Protein AF-A0A401U0N2-F1 (afdb_monomer_lite)

Organism: Chiloscyllium punctatum (NCBI:txid137246)

Sequence (119 aa):
MREVPRTLTATRVVMGARNAIHAILNGSDDRLLVVVGPCSIHDPAAAVDYAERLAGLREQLADRLEIVMRVYFEKPRTTVGWKGLINDPDLDNSFDINKGLRLARNVLSAVNNLGLPAG

pLDDT: mean 96.6, std 4.43, range [61.22, 98.88]

Foldseek 3Di:
DVVQDADPLLVCLQVVLVVVVVCVVVVVQQAAEAEDEDPEDQDLVVLLVVLLVVLVVCVVCVNHYSYAYEYHQADDDPDDDDGGLQQCNPRPNPRPNVVSVVSSSVSCRSSSNSSHHYD

Secondary structure (DSSP, 8-state):
--SSPPPHHHHHHHHHHHHHHHHHHTTSS-SEEEEES-SS---HHHHHHHHHHHHHHHHHTTTTEEEEE--------SSSS---TTT-TTSSS---HHHHHHHHHHHHHHHHHTT--B-

InterPro domains:
  IPR006218 DAHP synthetase I/KDSA [PF00793] (23-103)
  IPR006219 DAHP synthase, class 1 [PTHR21225] (2-118)
  IPR006219 DAHP synthase, class 1 [TIGR00034] (3-118)
  IPR013785 Aldolase-type TIM barrel [G3DSA:3.20.20.70] (1-119)

Structure (mmCIF, N/CA/C/O backbone):
data_AF-A0A401U0N2-F1
#
_entry.id   AF-A0A401U0N2-F1
#
loop_
_atom_site.group_PDB
_atom_site.id
_atom_site.type_symbol
_atom_site.label_atom_id
_atom_site.label_alt_id
_atom_site.label_comp_id
_atom_site.label_asym_id
_atom_site.label_entity_id
_atom_site.label_seq_id
_atom_site.pdbx_PDB_ins_code
_atom_site.Cartn_x
_atom_site.Cartn_y
_atom_site.Cartn_z
_atom_site.occupancy
_atom_site.B_iso_or_equiv
_atom_site.auth_seq_id
_atom_site.auth_comp_id
_atom_site.auth_asym_id
_atom_site.auth_atom_id
_atom_site.pdbx_PDB_model_num
ATOM 1 N N . MET A 1 1 ? -4.193 11.580 -14.802 1.00 61.22 1 MET A N 1
ATOM 2 C CA . MET A 1 1 ? -5.485 11.190 -14.175 1.00 61.22 1 MET A CA 1
ATOM 3 C C . MET A 1 1 ? -6.477 10.542 -15.137 1.00 61.22 1 MET A C 1
ATOM 5 O O . MET A 1 1 ? -7.243 9.723 -14.658 1.00 61.22 1 MET A O 1
ATOM 9 N N . ARG A 1 2 ? -6.488 10.875 -16.441 1.00 81.31 2 ARG A N 1
ATOM 10 C CA . ARG A 1 2 ? -7.429 10.273 -17.408 1.00 81.31 2 ARG A CA 1
ATOM 11 C C . ARG A 1 2 ? -7.180 8.779 -17.674 1.00 81.31 2 ARG A C 1
ATOM 13 O O . ARG A 1 2 ? -8.142 8.047 -17.812 1.00 81.31 2 ARG A O 1
ATOM 20 N N . GLU A 1 3 ? -5.917 8.341 -17.687 1.00 87.44 3 GLU A N 1
ATOM 21 C CA . GLU A 1 3 ? -5.546 6.940 -17.974 1.00 87.44 3 GLU A CA 1
ATOM 22 C C . GLU A 1 3 ? -5.935 5.963 -16.853 1.00 87.44 3 GLU A C 1
ATOM 24 O O . GLU A 1 3 ? -6.459 4.891 -17.119 1.00 87.44 3 GLU A O 1
ATOM 29 N N . VAL A 1 4 ? -5.715 6.353 -15.592 1.00 92.44 4 VAL A N 1
ATOM 30 C CA . VAL A 1 4 ? -6.075 5.553 -14.409 1.00 92.44 4 VAL A CA 1
ATOM 31 C C . VAL A 1 4 ? -6.947 6.426 -13.505 1.00 92.44 4 VAL A C 1
ATOM 33 O O . VAL A 1 4 ? -6.416 7.168 -12.654 1.00 92.44 4 VAL A O 1
ATOM 36 N N . PRO A 1 5 ? -8.268 6.461 -13.753 1.00 94.31 5 PRO A N 1
ATOM 37 C CA . PRO A 1 5 ? -9.178 7.336 -13.037 1.00 94.31 5 PRO A CA 1
ATOM 38 C C . PRO A 1 5 ? -9.354 6.876 -11.592 1.00 94.31 5 PRO A C 1
ATOM 40 O O . PRO A 1 5 ? -9.251 5.700 -11.257 1.00 94.31 5 PRO A O 1
ATOM 43 N N . ARG A 1 6 ? -9.629 7.834 -10.708 1.00 94.00 6 ARG A N 1
ATOM 44 C CA . ARG A 1 6 ? -9.981 7.530 -9.322 1.00 94.00 6 ARG A CA 1
ATOM 45 C C . ARG A 1 6 ? -11.421 7.019 -9.279 1.00 94.00 6 ARG A C 1
ATOM 47 O O . ARG A 1 6 ? -12.322 7.706 -9.751 1.00 94.00 6 ARG A O 1
ATOM 54 N N . THR A 1 7 ? -11.639 5.866 -8.658 1.00 97.44 7 THR A N 1
ATOM 55 C CA . THR A 1 7 ? -12.981 5.315 -8.432 1.00 97.44 7 THR A CA 1
ATOM 56 C C . THR A 1 7 ? -13.633 5.920 -7.181 1.00 97.44 7 THR A C 1
ATOM 58 O O . THR A 1 7 ? -12.969 6.503 -6.313 1.00 97.44 7 THR A O 1
ATOM 61 N N . LEU A 1 8 ? -14.951 5.752 -7.042 1.00 97.69 8 LEU A N 1
ATOM 62 C CA . LEU A 1 8 ? -15.659 6.109 -5.807 1.00 97.69 8 LEU A CA 1
ATOM 63 C C . LEU A 1 8 ? -15.220 5.240 -4.619 1.00 97.69 8 LEU A C 1
ATOM 65 O O . LEU A 1 8 ? -15.158 5.734 -3.495 1.00 97.69 8 LEU A O 1
ATOM 69 N N . THR A 1 9 ? -14.888 3.968 -4.852 1.00 98.00 9 THR A N 1
ATOM 70 C CA . THR A 1 9 ? -14.355 3.062 -3.821 1.00 98.00 9 THR A CA 1
ATOM 71 C C . THR A 1 9 ? -13.023 3.568 -3.290 1.00 98.00 9 THR A C 1
ATOM 73 O O . THR A 1 9 ? -12.916 3.836 -2.097 1.00 98.00 9 THR A O 1
ATOM 76 N N . ALA A 1 10 ? -12.056 3.834 -4.171 1.00 98.00 10 ALA A N 1
ATOM 77 C CA . ALA A 1 10 ? -10.757 4.354 -3.762 1.00 98.00 10 ALA A CA 1
ATOM 78 C C . ALA A 1 10 ? -10.879 5.702 -3.036 1.00 98.00 10 ALA A C 1
ATOM 80 O O . ALA A 1 10 ? -10.174 5.955 -2.065 1.00 98.00 10 ALA A O 1
ATOM 81 N N . THR A 1 11 ? -11.811 6.560 -3.466 1.00 98.00 11 THR A N 1
ATOM 82 C CA . THR A 1 11 ? -12.087 7.831 -2.776 1.00 98.00 11 THR A CA 1
ATOM 83 C C . THR A 1 11 ? -12.547 7.599 -1.335 1.00 98.00 11 THR A C 1
ATOM 85 O O . THR A 1 11 ? -12.000 8.212 -0.420 1.00 98.00 11 THR A O 1
ATOM 88 N N . ARG A 1 12 ? -13.512 6.694 -1.123 1.00 98.50 12 ARG A N 1
ATOM 89 C CA . ARG A 1 12 ? -14.030 6.362 0.213 1.00 98.50 12 ARG A CA 1
ATOM 90 C C . ARG A 1 12 ? -12.963 5.739 1.108 1.00 98.50 12 ARG A C 1
ATOM 92 O O . ARG A 1 12 ? -12.847 6.153 2.254 1.00 98.50 12 ARG A O 1
ATOM 99 N N . VAL A 1 13 ? -12.165 4.810 0.579 1.00 98.56 13 VAL A N 1
ATOM 100 C CA . VAL A 1 13 ? -11.074 4.151 1.321 1.00 98.56 13 VAL A CA 1
ATOM 101 C C . VAL A 1 13 ? -10.042 5.169 1.789 1.00 98.56 13 VAL A C 1
ATOM 103 O O . VAL A 1 13 ? -9.732 5.226 2.975 1.00 98.56 13 VAL A O 1
ATOM 106 N N . VAL A 1 14 ? -9.570 6.034 0.888 1.00 98.50 14 VAL A N 1
ATOM 107 C CA . VAL A 1 14 ? -8.576 7.061 1.229 1.00 98.50 14 VAL A CA 1
ATOM 108 C C . VAL A 1 14 ? -9.124 8.051 2.256 1.00 98.50 14 VAL A C 1
ATOM 110 O O . VAL A 1 14 ? -8.422 8.395 3.204 1.00 98.50 14 VAL A O 1
ATOM 113 N N . MET A 1 15 ? -10.362 8.523 2.088 1.00 98.62 15 MET A N 1
ATOM 114 C CA . MET A 1 15 ? -10.969 9.461 3.039 1.00 98.62 15 MET A CA 1
ATOM 115 C C . MET A 1 15 ? -11.200 8.814 4.409 1.00 98.62 15 MET A C 1
ATOM 117 O O . MET A 1 15 ? -10.845 9.409 5.424 1.00 98.62 15 MET A O 1
ATOM 121 N N . GLY A 1 16 ? -11.740 7.594 4.439 1.00 98.56 16 GLY A N 1
ATOM 122 C CA . GLY A 1 16 ? -11.993 6.851 5.672 1.00 98.56 16 GLY A CA 1
ATOM 123 C C . GLY A 1 16 ? -10.710 6.570 6.447 1.00 98.56 16 GLY A C 1
ATOM 124 O O . GLY A 1 16 ? -10.631 6.901 7.626 1.00 98.56 16 GLY A O 1
ATOM 125 N N . ALA A 1 17 ? -9.676 6.062 5.773 1.00 98.56 17 ALA A N 1
ATOM 126 C CA . ALA A 1 17 ? -8.391 5.777 6.404 1.00 98.56 17 ALA A CA 1
ATOM 127 C C . ALA A 1 17 ? -7.713 7.043 6.944 1.00 98.56 17 ALA A C 1
ATOM 129 O O . ALA A 1 1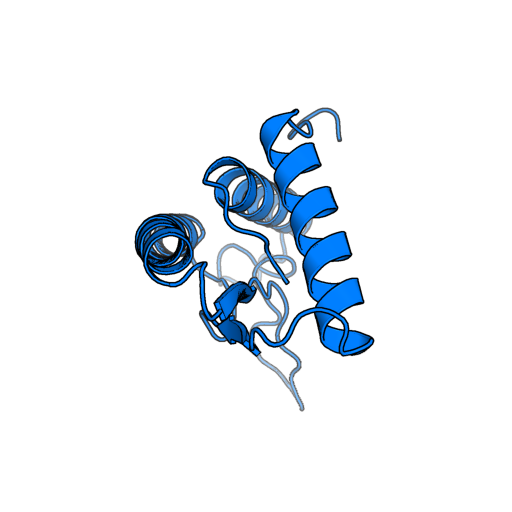7 ? -7.192 7.032 8.052 1.00 98.56 17 ALA A O 1
ATOM 130 N N . ARG A 1 18 ? -7.759 8.167 6.212 1.00 98.75 18 ARG A N 1
ATOM 131 C CA . ARG A 1 18 ? -7.217 9.447 6.705 1.00 98.75 18 ARG A CA 1
ATOM 132 C C . ARG A 1 18 ? -7.924 9.928 7.968 1.00 98.75 18 ARG A C 1
ATOM 134 O O . ARG A 1 18 ? -7.252 10.385 8.887 1.00 98.75 18 ARG A O 1
ATOM 141 N N . ASN A 1 19 ? -9.249 9.803 8.025 1.00 98.69 19 ASN A N 1
ATOM 142 C CA . ASN A 1 19 ? -10.019 10.170 9.211 1.00 98.69 19 ASN A CA 1
ATOM 143 C C . ASN A 1 19 ? -9.720 9.235 10.392 1.00 98.69 19 ASN A C 1
ATOM 145 O O . ASN A 1 19 ? -9.525 9.720 11.502 1.00 98.69 19 ASN A O 1
ATOM 149 N N . ALA A 1 20 ? -9.626 7.923 10.152 1.00 98.62 20 ALA A N 1
ATOM 150 C CA . ALA A 1 20 ? -9.270 6.940 11.177 1.00 98.62 20 ALA A CA 1
ATOM 151 C C . ALA A 1 20 ? -7.864 7.195 11.742 1.00 98.62 20 ALA A C 1
ATOM 153 O O . ALA A 1 20 ? -7.688 7.304 12.949 1.00 98.62 20 ALA A O 1
ATOM 154 N N . ILE A 1 21 ? -6.873 7.397 10.869 1.00 98.69 21 ILE A N 1
ATOM 155 C CA . ILE A 1 21 ? -5.503 7.745 11.270 1.00 98.69 21 ILE A CA 1
ATOM 156 C C . ILE A 1 21 ? -5.491 9.048 12.074 1.00 98.69 21 ILE A C 1
ATOM 158 O O . ILE A 1 21 ? -4.808 9.129 13.088 1.00 98.69 21 ILE A O 1
ATOM 162 N N . HIS A 1 22 ? -6.254 10.062 11.658 1.00 98.69 22 HIS A N 1
ATOM 163 C CA . HIS A 1 22 ? -6.358 11.313 12.405 1.00 98.69 22 HIS A CA 1
ATOM 164 C C . HIS A 1 22 ? -6.929 11.103 13.816 1.00 98.69 22 HIS A C 1
ATOM 166 O O . HIS A 1 22 ? -6.387 11.652 14.771 1.00 98.69 22 HIS A O 1
ATOM 172 N N . ALA A 1 23 ? -7.977 10.288 13.963 1.00 98.75 23 ALA A N 1
ATOM 173 C CA . ALA A 1 23 ? -8.553 9.955 15.264 1.00 98.75 23 ALA A CA 1
ATOM 174 C C . ALA A 1 23 ? -7.552 9.213 16.169 1.00 98.75 23 ALA A C 1
ATOM 176 O O . ALA A 1 23 ? -7.370 9.607 17.319 1.00 98.75 23 ALA A O 1
ATOM 177 N N . ILE A 1 24 ? -6.836 8.220 15.627 1.00 98.69 24 ILE A N 1
ATOM 178 C CA . ILE A 1 24 ? -5.800 7.464 16.353 1.00 98.69 24 ILE A CA 1
ATOM 179 C C . ILE A 1 24 ? -4.679 8.396 16.827 1.00 98.69 24 ILE A C 1
ATOM 181 O O . ILE A 1 24 ? -4.298 8.376 17.994 1.00 98.69 24 ILE A O 1
ATOM 185 N N . LEU A 1 25 ? -4.169 9.265 15.948 1.00 98.44 25 LEU A N 1
ATOM 186 C CA . LEU A 1 25 ? -3.099 10.206 16.299 1.00 98.44 25 LEU A CA 1
ATOM 187 C C . LEU A 1 25 ? -3.527 11.238 17.354 1.00 98.44 25 LEU A C 1
ATOM 189 O O . LEU A 1 25 ? -2.680 11.730 18.096 1.00 98.44 25 LEU A O 1
ATOM 193 N N . ASN A 1 26 ? -4.822 11.550 17.436 1.00 98.38 26 ASN A N 1
ATOM 194 C CA . ASN A 1 26 ? -5.388 12.431 18.459 1.00 98.38 26 ASN A CA 1
ATOM 195 C C . ASN A 1 26 ? -5.833 11.688 19.731 1.00 98.3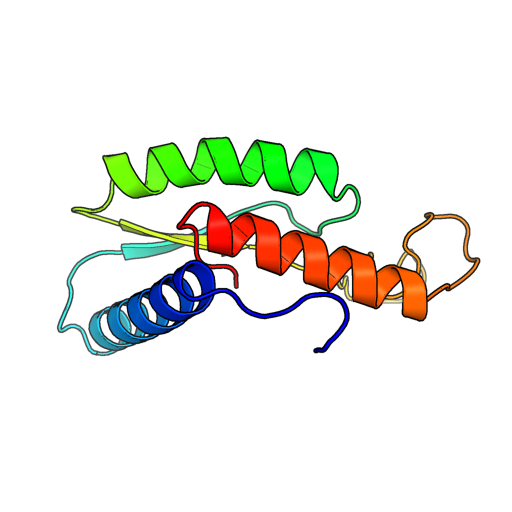8 26 ASN A C 1
ATOM 197 O O . ASN A 1 26 ? -6.298 12.333 20.670 1.00 98.38 26 ASN A O 1
ATOM 201 N N . GLY A 1 27 ? -5.731 10.356 19.770 1.00 98.06 27 GLY A N 1
ATOM 202 C CA . GLY A 1 27 ? -6.163 9.532 20.900 1.00 98.06 27 GLY A CA 1
ATOM 203 C C . GLY A 1 27 ? -7.682 9.400 21.065 1.00 98.06 27 GLY A C 1
ATOM 204 O O . GLY A 1 27 ? -8.133 9.003 22.136 1.00 98.06 27 GLY A O 1
ATOM 205 N N . SER A 1 28 ? -8.481 9.740 20.045 1.00 98.38 28 SER A N 1
ATOM 206 C CA . SER A 1 28 ? -9.943 9.554 20.055 1.00 98.38 28 SER A CA 1
ATOM 207 C C . SER A 1 28 ? -10.403 8.205 19.482 1.00 98.38 28 SER A C 1
ATOM 209 O O . SER A 1 28 ? -11.595 7.908 19.514 1.00 98.38 28 SER A O 1
ATOM 211 N N . ASP A 1 29 ? -9.468 7.405 18.971 1.00 98.56 29 ASP A N 1
ATOM 212 C CA . ASP A 1 29 ? -9.616 6.000 18.575 1.00 98.56 29 ASP A CA 1
ATOM 213 C C . ASP A 1 29 ? -8.433 5.242 19.207 1.00 98.56 29 ASP A C 1
ATOM 215 O O . ASP A 1 29 ? -7.286 5.670 19.063 1.00 98.56 29 ASP A O 1
ATOM 219 N N . ASP A 1 30 ? -8.706 4.183 19.970 1.00 98.25 30 ASP A N 1
ATOM 220 C CA . ASP A 1 30 ? -7.710 3.419 20.735 1.00 98.25 30 ASP A CA 1
ATOM 221 C C . ASP A 1 30 ? -7.081 2.269 19.933 1.00 98.25 30 ASP A C 1
ATOM 223 O O . ASP A 1 30 ? -6.164 1.592 20.414 1.00 98.25 30 ASP A O 1
ATOM 227 N N . ARG A 1 31 ? -7.528 2.067 18.688 1.00 98.62 31 ARG A N 1
ATOM 228 C CA . ARG A 1 31 ? -6.939 1.094 17.769 1.00 98.62 31 ARG A CA 1
ATOM 229 C C . ARG A 1 31 ? -5.495 1.444 17.422 1.00 98.62 31 ARG A C 1
ATOM 231 O O . ARG A 1 31 ? -5.089 2.603 17.336 1.00 98.62 31 ARG A O 1
ATOM 238 N N . LEU A 1 32 ? -4.709 0.413 17.125 1.00 98.69 32 LEU A N 1
ATOM 239 C CA . LEU A 1 32 ? -3.324 0.574 16.691 1.00 98.69 32 LEU A CA 1
ATOM 240 C C . LEU A 1 32 ? -3.248 0.792 15.174 1.00 98.69 32 LEU A C 1
ATOM 242 O O . LEU A 1 32 ? -3.688 -0.051 14.389 1.00 98.69 32 LEU A O 1
ATOM 246 N N . LEU A 1 33 ? -2.610 1.885 14.749 1.00 98.69 33 LEU A N 1
ATOM 247 C CA . LEU A 1 33 ? -2.205 2.074 13.354 1.00 98.69 33 LEU A CA 1
ATOM 248 C C . LEU A 1 33 ? -1.038 1.141 13.009 1.00 98.69 33 LEU A C 1
ATOM 250 O O . LEU A 1 33 ? 0.028 1.215 13.623 1.00 98.69 33 LEU A O 1
ATOM 254 N N . VAL A 1 34 ? -1.210 0.307 11.983 1.00 98.75 34 VAL A N 1
ATOM 255 C CA . VAL A 1 34 ? -0.186 -0.639 11.520 1.00 98.75 34 VAL A CA 1
ATOM 256 C C . VAL A 1 34 ? 0.129 -0.387 10.052 1.00 98.75 34 VAL A C 1
ATOM 258 O O . VAL A 1 34 ? -0.680 -0.687 9.179 1.00 98.75 34 VAL A O 1
ATOM 261 N N . VAL A 1 35 ? 1.329 0.122 9.769 1.00 98.69 35 VAL A N 1
ATOM 262 C CA . VAL A 1 35 ? 1.840 0.273 8.399 1.00 98.69 35 VAL A CA 1
ATOM 263 C C . VAL A 1 35 ? 2.701 -0.941 8.057 1.00 98.69 35 VAL A C 1
ATOM 265 O O . VAL A 1 35 ? 3.801 -1.096 8.590 1.00 98.69 35 VAL A O 1
ATOM 268 N N . VAL A 1 36 ? 2.208 -1.818 7.182 1.00 98.69 36 VAL A N 1
ATOM 269 C CA . VAL A 1 36 ? 2.826 -3.130 6.924 1.00 98.69 36 VAL A CA 1
ATOM 270 C C . VAL A 1 36 ? 2.778 -3.509 5.451 1.00 98.69 36 VAL A C 1
ATOM 272 O O . VAL A 1 36 ? 1.809 -3.244 4.748 1.00 98.69 36 VAL A O 1
ATOM 275 N N . GLY A 1 37 ? 3.853 -4.114 4.956 1.00 98.31 37 GLY A N 1
ATOM 276 C CA . GLY A 1 37 ? 3.949 -4.551 3.570 1.00 98.31 37 GLY A CA 1
ATOM 277 C C . GLY A 1 37 ? 5.392 -4.727 3.104 1.00 98.31 37 GLY A C 1
ATOM 278 O O . GLY A 1 37 ? 6.327 -4.583 3.903 1.00 98.31 37 GLY A O 1
ATOM 279 N N . PRO A 1 38 ? 5.589 -5.027 1.809 1.00 97.50 38 PRO A N 1
ATOM 280 C CA . PRO A 1 38 ? 6.908 -5.204 1.221 1.00 97.50 38 PRO A CA 1
ATOM 281 C C . PRO A 1 38 ? 7.812 -3.985 1.413 1.00 97.50 38 PRO A C 1
ATOM 283 O O . PRO A 1 38 ? 7.372 -2.837 1.493 1.00 97.50 38 PRO A O 1
ATOM 286 N N . CYS A 1 39 ? 9.123 -4.220 1.431 1.00 96.25 39 CYS A N 1
ATOM 287 C CA . CYS A 1 39 ? 10.083 -3.141 1.638 1.00 96.25 39 CYS A CA 1
ATOM 288 C C . CYS A 1 39 ? 10.104 -2.134 0.463 1.00 96.25 39 CYS A C 1
ATOM 290 O O . CYS A 1 39 ? 10.388 -0.953 0.686 1.00 96.25 39 CYS A O 1
ATOM 292 N N . SER A 1 40 ? 9.850 -2.606 -0.760 1.00 95.44 40 SER A N 1
ATOM 293 C CA . SER A 1 40 ? 9.496 -1.849 -1.970 1.00 95.44 40 SER A CA 1
ATOM 294 C C . SER A 1 40 ? 8.749 -2.753 -2.938 1.00 95.44 40 SER A C 1
ATOM 296 O O . SER A 1 40 ? 9.034 -3.950 -3.010 1.00 9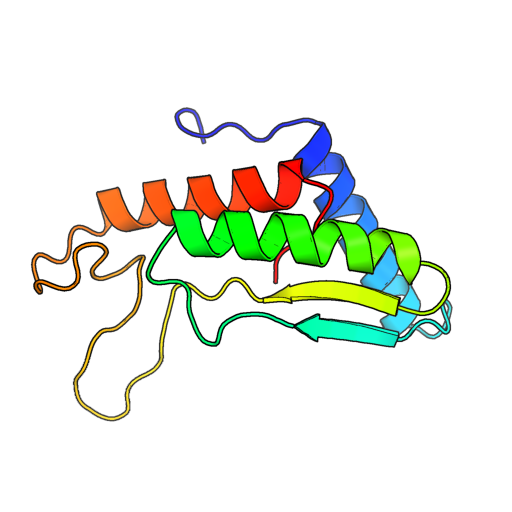5.44 40 SER A O 1
ATOM 298 N N . ILE A 1 41 ? 7.877 -2.161 -3.742 1.00 97.94 41 ILE A N 1
ATOM 299 C CA . ILE A 1 41 ? 7.215 -2.842 -4.850 1.00 97.94 41 ILE A CA 1
ATOM 300 C C . ILE A 1 41 ? 8.162 -2.885 -6.046 1.00 97.94 41 ILE A C 1
ATOM 302 O O . ILE A 1 41 ? 8.673 -1.846 -6.450 1.00 97.94 41 ILE A O 1
ATOM 306 N N . HIS A 1 42 ? 8.380 -4.076 -6.593 1.00 95.81 42 HIS A N 1
ATOM 307 C CA . HIS A 1 42 ? 9.100 -4.303 -7.852 1.00 95.81 42 HIS A CA 1
ATOM 308 C C . HIS A 1 42 ? 8.263 -5.150 -8.824 1.00 95.81 42 HIS A C 1
ATOM 310 O O . HIS A 1 42 ? 8.358 -4.954 -10.025 1.00 95.81 42 HIS A O 1
ATOM 316 N N . ASP A 1 43 ? 7.385 -6.015 -8.302 1.00 97.69 43 ASP A N 1
ATOM 317 C CA . ASP A 1 43 ? 6.395 -6.773 -9.069 1.00 97.69 43 ASP A CA 1
ATOM 318 C C . ASP A 1 43 ? 4.965 -6.287 -8.734 1.00 97.69 43 ASP A C 1
ATOM 320 O O . ASP A 1 43 ? 4.489 -6.494 -7.610 1.00 97.69 43 ASP A O 1
ATOM 324 N N . PRO A 1 44 ? 4.267 -5.625 -9.680 1.00 97.50 44 PRO A N 1
ATOM 325 C CA . PRO A 1 44 ? 2.881 -5.197 -9.510 1.00 97.50 44 PRO A CA 1
ATOM 326 C C . PRO A 1 44 ? 1.886 -6.331 -9.235 1.00 97.50 44 PRO A C 1
ATOM 328 O O . PRO A 1 44 ? 0.937 -6.112 -8.485 1.00 97.50 44 PRO A O 1
ATOM 331 N N . ALA A 1 45 ? 2.069 -7.517 -9.820 1.00 97.94 45 ALA A N 1
ATOM 332 C CA . ALA A 1 45 ? 1.130 -8.627 -9.656 1.00 97.94 45 ALA A CA 1
ATOM 333 C C . ALA A 1 45 ? 1.229 -9.215 -8.245 1.00 97.94 45 ALA A C 1
ATOM 335 O O . ALA A 1 45 ? 0.218 -9.337 -7.551 1.00 97.94 45 ALA A O 1
ATOM 336 N N . ALA A 1 46 ? 2.453 -9.471 -7.773 1.00 98.31 46 ALA A N 1
ATOM 337 C CA . ALA A 1 46 ? 2.690 -9.907 -6.397 1.00 98.31 46 ALA A CA 1
ATOM 338 C C . ALA A 1 46 ? 2.223 -8.869 -5.360 1.00 98.31 46 ALA A C 1
ATOM 340 O O . ALA A 1 46 ? 1.753 -9.232 -4.282 1.00 98.31 46 ALA A O 1
ATOM 341 N N . ALA A 1 47 ? 2.315 -7.571 -5.677 1.00 98.44 47 ALA A N 1
ATOM 342 C CA . ALA A 1 47 ? 1.786 -6.519 -4.810 1.00 98.44 47 ALA A CA 1
ATOM 343 C C . ALA A 1 47 ? 0.262 -6.615 -4.637 1.00 98.44 47 ALA A C 1
ATOM 345 O O . ALA A 1 47 ? -0.233 -6.402 -3.530 1.00 98.44 47 ALA A O 1
ATOM 346 N N . VAL A 1 48 ? -0.475 -6.939 -5.705 1.00 98.31 48 VAL A N 1
ATOM 347 C CA . VAL A 1 48 ? -1.936 -7.096 -5.654 1.00 98.31 48 VAL A CA 1
ATOM 348 C C . VAL A 1 48 ? -2.333 -8.382 -4.922 1.00 98.31 48 VAL A C 1
ATOM 350 O O . VAL A 1 48 ? -3.191 -8.301 -4.050 1.00 98.31 48 VAL A O 1
ATOM 353 N N . ASP A 1 49 ? -1.664 -9.518 -5.158 1.00 98.69 49 ASP A N 1
ATOM 354 C CA . ASP A 1 49 ? -1.909 -10.759 -4.385 1.00 98.69 49 ASP A CA 1
ATOM 355 C C . ASP A 1 49 ? -1.691 -10.537 -2.877 1.00 98.69 49 ASP A C 1
ATOM 357 O O . ASP A 1 49 ? -2.516 -10.924 -2.046 1.00 98.69 49 ASP A O 1
ATOM 361 N N . TYR A 1 50 ? -0.616 -9.834 -2.503 1.00 98.75 50 TYR A N 1
ATOM 362 C CA . TYR A 1 50 ? -0.378 -9.472 -1.106 1.00 98.75 50 TYR A CA 1
ATOM 363 C C . TYR A 1 50 ? -1.498 -8.584 -0.544 1.00 98.75 50 TYR A C 1
ATOM 365 O O . TYR A 1 50 ? -1.936 -8.779 0.593 1.00 98.75 50 TYR A O 1
ATOM 373 N N . ALA A 1 51 ? -1.970 -7.614 -1.332 1.00 98.75 51 ALA A N 1
ATOM 374 C CA . ALA A 1 51 ? -3.044 -6.709 -0.937 1.00 98.75 51 ALA A CA 1
ATOM 375 C C . ALA A 1 51 ? -4.369 -7.444 -0.702 1.00 98.75 51 ALA A C 1
ATOM 377 O O . ALA A 1 51 ? -5.058 -7.132 0.265 1.00 98.75 51 ALA A O 1
ATOM 378 N N . GLU A 1 52 ? -4.712 -8.437 -1.524 1.00 98.62 52 GLU A N 1
ATOM 379 C CA . GLU A 1 52 ? -5.921 -9.252 -1.347 1.00 98.62 52 GLU A CA 1
ATOM 380 C C . GLU A 1 52 ? -5.902 -10.003 -0.010 1.00 98.62 52 GLU A C 1
ATOM 382 O O . GLU A 1 52 ? -6.864 -9.947 0.760 1.00 98.62 52 GLU A O 1
ATOM 387 N N . ARG A 1 53 ? -4.769 -10.632 0.328 1.00 98.69 53 ARG A N 1
ATOM 388 C CA . ARG A 1 53 ? -4.592 -11.319 1.619 1.00 98.69 53 ARG A CA 1
ATOM 389 C C . ARG A 1 53 ? -4.664 -10.341 2.792 1.00 98.69 53 ARG A C 1
ATOM 391 O O . ARG A 1 53 ? -5.308 -10.627 3.801 1.00 98.69 53 ARG A O 1
ATOM 398 N N . LEU A 1 54 ? -4.009 -9.184 2.667 1.00 98.81 54 LEU A N 1
ATOM 399 C CA . LEU A 1 54 ? -3.976 -8.177 3.727 1.00 98.81 54 LEU A CA 1
ATOM 400 C C . LEU A 1 54 ? -5.339 -7.497 3.924 1.00 98.81 54 LEU A C 1
ATOM 402 O O . LEU A 1 54 ? -5.684 -7.167 5.056 1.00 98.81 54 LEU A O 1
ATOM 406 N N . ALA A 1 55 ? -6.133 -7.327 2.864 1.00 98.62 55 ALA A N 1
ATOM 407 C CA . ALA A 1 55 ? -7.493 -6.800 2.949 1.00 98.62 55 ALA A CA 1
ATOM 408 C C . ALA A 1 55 ? -8.395 -7.696 3.814 1.00 98.62 55 ALA A C 1
ATOM 410 O O . ALA A 1 55 ? -9.101 -7.182 4.680 1.00 98.62 55 ALA A O 1
ATOM 411 N N . GLY A 1 56 ? -8.296 -9.023 3.665 1.00 98.38 56 GLY A N 1
ATOM 412 C CA . GLY A 1 56 ? -9.012 -9.968 4.529 1.00 98.38 56 GLY A CA 1
ATOM 413 C C . GLY A 1 56 ? -8.619 -9.840 6.006 1.00 98.38 56 GLY A C 1
ATOM 414 O O . GLY A 1 56 ? -9.480 -9.812 6.882 1.00 98.38 56 GLY A O 1
ATOM 415 N N . LEU A 1 57 ? -7.324 -9.675 6.297 1.00 98.56 57 LEU A N 1
ATOM 416 C CA . LEU A 1 57 ? -6.848 -9.454 7.670 1.00 98.56 57 LEU A CA 1
ATOM 417 C C . LEU A 1 57 ? -7.291 -8.099 8.235 1.00 98.56 57 LEU A C 1
ATOM 419 O O . LEU A 1 57 ? -7.625 -8.009 9.415 1.00 98.56 57 LEU A O 1
ATOM 423 N N . ARG A 1 58 ? -7.305 -7.047 7.408 1.00 98.44 58 ARG A N 1
ATOM 424 C CA . ARG A 1 58 ? -7.799 -5.719 7.795 1.00 98.44 58 ARG A CA 1
ATOM 425 C C . ARG A 1 58 ? -9.253 -5.783 8.241 1.00 98.44 58 ARG A C 1
ATOM 427 O O . ARG A 1 58 ? -9.585 -5.150 9.233 1.00 98.44 58 ARG A O 1
ATOM 434 N N . GLU A 1 59 ? -10.094 -6.533 7.534 1.00 98.25 59 GLU A N 1
ATOM 435 C CA . GLU A 1 59 ? -11.491 -6.733 7.922 1.00 98.25 59 GLU A CA 1
ATOM 436 C C . GLU A 1 59 ? -11.604 -7.526 9.230 1.00 98.25 59 GLU A C 1
ATOM 438 O O . GLU A 1 59 ? -12.268 -7.084 10.165 1.00 98.25 59 GLU A O 1
ATOM 443 N N . GLN A 1 60 ? -10.897 -8.655 9.336 1.00 98.56 60 GLN A N 1
ATOM 444 C CA . GLN A 1 60 ? -10.938 -9.528 10.516 1.00 98.56 60 GLN A CA 1
ATOM 445 C C . GLN A 1 60 ? -10.448 -8.860 11.809 1.00 98.56 60 GLN A C 1
ATOM 447 O O . GLN A 1 60 ? -10.861 -9.263 12.894 1.00 98.56 60 GLN A O 1
ATOM 452 N N . LEU A 1 61 ? -9.547 -7.879 11.706 1.00 98.62 61 LEU A N 1
ATOM 453 C CA . LEU A 1 61 ? -8.904 -7.211 12.844 1.00 98.62 61 LEU A CA 1
ATOM 454 C C . LEU A 1 61 ? -9.331 -5.741 12.991 1.00 98.62 61 LEU A C 1
ATOM 456 O O . LEU A 1 61 ? -8.686 -4.988 13.724 1.00 98.62 61 LEU A O 1
ATOM 460 N N . ALA A 1 62 ? -10.390 -5.320 12.290 1.00 98.12 62 ALA A N 1
ATOM 461 C CA . ALA A 1 62 ? -10.811 -3.920 12.200 1.00 98.12 62 ALA A CA 1
ATOM 462 C C . ALA A 1 62 ? -11.207 -3.300 13.550 1.00 98.12 62 ALA A C 1
ATOM 464 O O . ALA A 1 62 ? -11.149 -2.078 13.694 1.00 98.12 62 ALA A O 1
ATOM 465 N N . ASP A 1 63 ? -11.590 -4.129 14.525 1.00 98.12 63 ASP A N 1
ATOM 466 C CA . ASP A 1 63 ? -11.957 -3.735 15.887 1.00 98.12 63 ASP A CA 1
ATOM 467 C C . ASP A 1 63 ? -10.762 -3.239 16.712 1.00 98.12 63 ASP A C 1
ATOM 469 O O . ASP A 1 63 ? -10.943 -2.473 17.652 1.00 98.12 63 ASP A O 1
ATOM 473 N N . ARG A 1 64 ? -9.542 -3.657 16.357 1.00 98.31 64 ARG A N 1
ATOM 474 C CA . ARG A 1 64 ? -8.317 -3.370 17.122 1.00 98.31 64 ARG A CA 1
ATOM 475 C C . ARG A 1 64 ? -7.230 -2.685 16.310 1.00 98.31 64 ARG A C 1
ATOM 477 O O . ARG A 1 64 ? -6.384 -2.009 16.892 1.00 98.31 64 ARG A O 1
ATOM 484 N N . LEU A 1 65 ? -7.217 -2.867 14.990 1.00 98.75 65 LEU A N 1
ATOM 485 C CA . LEU A 1 65 ? -6.152 -2.387 14.113 1.00 98.75 65 LEU A CA 1
ATOM 486 C C . LEU A 1 65 ? -6.695 -1.526 12.970 1.00 98.75 65 LEU A C 1
ATOM 488 O O . LEU A 1 65 ? -7.668 -1.876 12.303 1.00 98.75 65 LEU A O 1
ATOM 492 N N . GLU A 1 66 ? -5.977 -0.449 12.664 1.00 98.69 66 GLU A N 1
ATOM 493 C CA . GLU A 1 66 ? -6.095 0.283 11.404 1.00 98.69 66 GLU A CA 1
ATOM 494 C C . GLU A 1 66 ? -4.910 -0.107 10.507 1.00 98.69 66 GLU A C 1
ATOM 496 O O . GLU A 1 66 ? -3.817 0.451 10.606 1.00 98.69 66 GLU A O 1
ATOM 501 N N . ILE A 1 67 ? -5.103 -1.119 9.655 1.00 98.88 67 ILE A N 1
ATOM 502 C CA . ILE A 1 67 ? -4.032 -1.672 8.808 1.00 98.88 67 ILE A CA 1
ATOM 503 C C . ILE A 1 67 ? -3.885 -0.874 7.510 1.00 98.88 67 ILE A C 1
ATOM 505 O O . ILE A 1 67 ? -4.784 -0.880 6.670 1.00 98.88 67 ILE A O 1
ATOM 509 N N . VAL A 1 68 ? -2.725 -0.265 7.291 1.00 98.81 68 VAL A N 1
ATOM 510 C CA . VAL A 1 68 ? -2.358 0.427 6.050 1.00 98.81 68 VAL A CA 1
ATOM 511 C C . VAL A 1 68 ? -1.277 -0.370 5.332 1.00 98.81 68 VAL A C 1
ATOM 513 O O . VAL A 1 68 ? -0.233 -0.684 5.908 1.00 98.81 68 VAL A O 1
ATOM 516 N N . MET A 1 69 ? -1.505 -0.691 4.059 1.00 98.81 69 MET A N 1
ATOM 517 C CA . MET A 1 69 ? -0.493 -1.364 3.255 1.00 98.81 69 MET A CA 1
ATOM 518 C C . MET A 1 69 ? 0.654 -0.408 2.952 1.00 98.81 69 MET A C 1
ATOM 520 O O . MET A 1 69 ? 0.446 0.666 2.392 1.00 98.81 69 MET A O 1
ATOM 524 N N . ARG A 1 70 ? 1.878 -0.836 3.243 1.00 98.75 70 ARG A N 1
ATOM 525 C CA . ARG A 1 70 ? 3.088 -0.153 2.793 1.00 98.75 70 ARG A CA 1
ATOM 526 C C . ARG A 1 70 ? 3.269 -0.355 1.287 1.00 98.75 70 ARG A C 1
ATOM 528 O O . ARG A 1 70 ? 3.530 -1.477 0.847 1.00 98.75 70 ARG A O 1
ATOM 535 N N . VAL A 1 71 ? 3.199 0.721 0.504 1.00 98.19 71 VAL A N 1
ATOM 536 C CA . VAL A 1 71 ? 3.337 0.691 -0.965 1.00 98.19 71 VAL A CA 1
ATOM 537 C C . VAL A 1 71 ? 4.436 1.657 -1.411 1.00 98.19 71 VAL A C 1
ATOM 539 O O . VAL A 1 71 ? 4.185 2.768 -1.868 1.00 98.19 71 VAL A O 1
ATOM 542 N N . TYR A 1 72 ? 5.693 1.233 -1.263 1.00 97.88 72 TYR A N 1
ATOM 543 C CA . TYR A 1 72 ? 6.854 2.077 -1.567 1.00 97.88 72 TYR A CA 1
ATOM 544 C C . TYR A 1 72 ? 7.404 1.765 -2.958 1.00 97.88 72 TYR A C 1
ATOM 546 O O . TYR A 1 72 ? 7.862 0.649 -3.211 1.00 97.88 72 TYR A O 1
ATOM 554 N N . PHE A 1 73 ? 7.405 2.761 -3.843 1.00 97.62 73 PHE A N 1
ATOM 555 C CA . PHE A 1 73 ? 7.940 2.633 -5.204 1.00 97.62 73 PHE A CA 1
ATOM 556 C C . PHE A 1 73 ? 9.375 3.116 -5.354 1.00 97.62 73 PHE A C 1
ATOM 558 O O . PHE A 1 73 ? 9.939 2.970 -6.431 1.00 97.62 73 PHE A O 1
ATOM 565 N N . GLU A 1 74 ? 9.954 3.678 -4.298 1.00 92.75 74 GLU A N 1
ATOM 566 C CA . GLU A 1 74 ? 11.307 4.212 -4.293 1.00 92.75 74 GLU A CA 1
ATOM 567 C C . GLU A 1 74 ? 12.144 3.551 -3.207 1.00 92.75 74 GLU A C 1
ATOM 569 O O . GLU A 1 74 ? 11.649 3.089 -2.170 1.00 92.75 74 GLU A O 1
ATOM 574 N N . LYS A 1 75 ? 13.447 3.507 -3.457 1.00 91.19 75 LYS A N 1
ATOM 575 C CA . LYS A 1 75 ? 14.425 2.974 -2.528 1.00 91.19 75 LYS A CA 1
ATOM 576 C C . LYS A 1 75 ? 15.631 3.908 -2.447 1.00 91.19 75 LYS A C 1
ATOM 578 O O . LYS A 1 75 ? 16.385 3.984 -3.418 1.00 91.19 75 LYS A O 1
ATOM 583 N N . PRO A 1 76 ? 15.874 4.562 -1.296 1.00 90.00 76 PRO A N 1
ATOM 584 C CA . PRO A 1 76 ? 17.078 5.360 -1.129 1.00 90.00 76 PRO A CA 1
ATOM 585 C C . PRO A 1 76 ? 18.321 4.464 -1.218 1.00 90.00 76 PRO A C 1
ATOM 587 O O . PRO A 1 76 ? 18.326 3.310 -0.765 1.00 90.00 76 PRO A O 1
ATOM 590 N N . ARG A 1 77 ? 19.374 4.998 -1.839 1.00 92.19 77 ARG A N 1
ATOM 591 C CA . ARG A 1 77 ? 20.674 4.342 -2.016 1.00 92.19 77 ARG A CA 1
ATOM 592 C C . ARG A 1 77 ? 21.770 5.267 -1.523 1.00 92.19 77 ARG A C 1
ATOM 594 O O . ARG A 1 77 ? 21.732 6.458 -1.804 1.00 92.19 77 ARG A O 1
ATOM 601 N N . THR A 1 78 ? 22.755 4.697 -0.836 1.00 88.94 78 THR A N 1
ATOM 602 C CA . THR A 1 78 ? 23.946 5.431 -0.390 1.00 88.94 78 THR A CA 1
ATOM 603 C C . THR A 1 78 ? 24.885 5.747 -1.556 1.00 88.94 78 THR A C 1
ATOM 605 O O . THR A 1 78 ? 25.525 6.790 -1.554 1.00 88.94 78 THR A O 1
ATOM 608 N N . THR A 1 79 ? 24.970 4.861 -2.554 1.00 87.44 79 THR A N 1
ATOM 609 C CA . THR A 1 79 ? 25.881 5.001 -3.703 1.00 87.44 79 THR A CA 1
ATOM 610 C C . THR A 1 79 ? 25.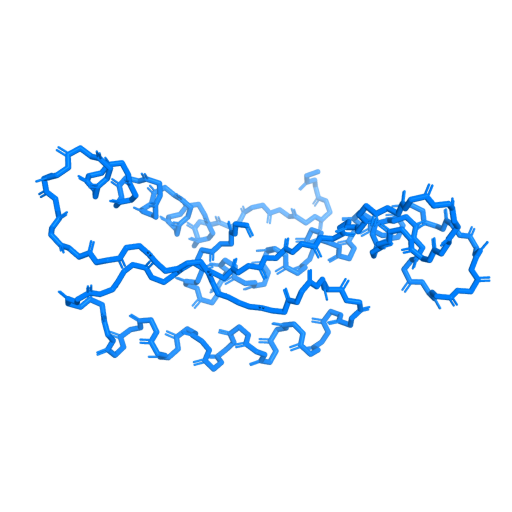184 4.670 -5.026 1.00 87.44 79 THR A C 1
ATOM 612 O O . THR A 1 79 ? 24.708 5.568 -5.715 1.00 87.44 79 THR A O 1
ATOM 615 N N . VAL A 1 80 ? 25.080 3.388 -5.376 1.00 87.25 80 VAL A N 1
ATOM 616 C CA . VAL A 1 80 ? 24.470 2.888 -6.618 1.00 87.25 80 VAL A CA 1
ATOM 617 C C . VAL A 1 80 ? 23.493 1.753 -6.322 1.00 87.25 80 VAL A C 1
ATOM 619 O O . VAL A 1 80 ? 23.498 1.167 -5.239 1.00 87.25 80 VAL A O 1
ATOM 622 N N . GLY A 1 81 ? 22.630 1.453 -7.287 1.00 89.38 81 GLY A N 1
ATOM 623 C CA . GLY A 1 81 ? 21.662 0.365 -7.215 1.00 89.38 81 GLY A CA 1
ATOM 624 C C . GLY A 1 81 ? 20.289 0.789 -7.717 1.00 89.38 81 GLY A C 1
ATOM 625 O O . GLY A 1 81 ? 20.017 1.975 -7.909 1.00 89.38 81 GLY A O 1
ATOM 626 N N . TRP A 1 82 ? 19.410 -0.194 -7.899 1.00 92.56 82 TRP A N 1
ATOM 627 C CA . TRP A 1 82 ? 18.052 0.035 -8.385 1.00 92.56 82 TRP A CA 1
ATOM 628 C C . TRP A 1 82 ? 17.293 1.016 -7.486 1.00 92.56 82 TRP A C 1
ATOM 630 O O . TRP A 1 82 ? 17.224 0.812 -6.268 1.00 92.56 82 TRP A O 1
ATOM 640 N N . LYS A 1 83 ? 16.740 2.078 -8.079 1.00 92.06 83 LYS A N 1
ATOM 641 C CA . LYS A 1 83 ? 16.129 3.205 -7.353 1.00 92.06 83 LYS A CA 1
ATOM 642 C C . LYS A 1 83 ? 14.641 3.024 -7.060 1.00 92.06 83 LYS A C 1
ATOM 644 O O . LYS A 1 83 ? 14.107 3.776 -6.249 1.00 92.06 83 LYS A O 1
ATOM 649 N N . GLY A 1 84 ? 13.980 2.041 -7.670 1.00 94.81 84 GLY A N 1
ATOM 650 C CA . GLY A 1 84 ? 12.552 1.819 -7.471 1.00 94.81 84 GLY A CA 1
ATOM 651 C C . GLY A 1 84 ? 11.766 1.589 -8.759 1.00 94.81 84 GLY A C 1
ATOM 652 O O . GLY A 1 84 ? 12.254 1.896 -9.845 1.00 94.81 84 GLY A O 1
ATOM 653 N N . LEU A 1 85 ? 10.530 1.095 -8.620 1.00 96.12 85 LEU A N 1
ATOM 654 C CA . LEU A 1 85 ? 9.628 0.759 -9.729 1.00 96.12 85 LEU A CA 1
ATOM 655 C C . LEU A 1 85 ? 9.347 1.966 -10.622 1.00 96.12 85 LEU A C 1
ATOM 657 O O . LEU A 1 85 ? 9.254 1.824 -11.834 1.00 96.12 85 LEU A O 1
ATOM 661 N N . ILE A 1 86 ? 9.210 3.156 -10.028 1.00 97.56 86 ILE A N 1
ATOM 662 C CA . ILE A 1 86 ? 8.990 4.377 -10.811 1.00 97.56 86 ILE A CA 1
ATOM 663 C C . ILE A 1 86 ? 10.214 4.688 -11.668 1.00 97.56 86 ILE A C 1
ATOM 665 O O . ILE A 1 86 ? 10.053 5.109 -12.802 1.00 97.56 86 ILE A O 1
ATOM 669 N N . ASN A 1 87 ? 11.423 4.503 -11.138 1.00 96.69 87 ASN A N 1
ATOM 670 C CA . ASN A 1 87 ? 12.637 4.904 -11.836 1.00 96.69 87 ASN A CA 1
ATOM 671 C C . ASN A 1 87 ? 13.063 3.890 -12.898 1.00 96.69 87 ASN A C 1
ATOM 673 O O . ASN A 1 87 ? 13.589 4.306 -13.917 1.00 96.69 87 ASN A O 1
ATOM 677 N N . ASP A 1 88 ? 12.913 2.593 -12.640 1.00 96.25 88 ASP A N 1
ATOM 678 C CA . ASP A 1 88 ? 13.375 1.528 -13.534 1.00 96.25 88 ASP A CA 1
ATOM 679 C C . ASP A 1 88 ? 12.461 0.293 -13.408 1.00 96.25 88 ASP A C 1
ATOM 681 O O . ASP A 1 88 ? 12.775 -0.637 -12.658 1.00 96.25 88 ASP A O 1
ATOM 685 N N . PRO A 1 89 ? 11.277 0.307 -14.048 1.00 95.88 89 PRO A N 1
ATOM 686 C CA . PRO A 1 89 ? 10.247 -0.712 -13.837 1.00 95.88 89 PRO A CA 1
ATOM 687 C C . PRO A 1 89 ? 10.628 -2.100 -14.361 1.00 95.88 89 PRO A C 1
ATOM 689 O O . PRO A 1 89 ? 10.099 -3.087 -13.859 1.00 95.88 89 PRO A O 1
ATOM 692 N N . ASP A 1 90 ? 11.520 -2.172 -15.350 1.00 96.12 90 ASP A N 1
ATOM 693 C CA . ASP A 1 90 ? 11.929 -3.417 -16.011 1.00 96.12 90 ASP A CA 1
ATOM 694 C C . ASP A 1 90 ? 13.204 -4.034 -15.421 1.00 96.12 90 ASP A C 1
ATOM 696 O O . ASP A 1 90 ? 13.607 -5.119 -15.834 1.00 96.12 90 ASP A O 1
ATOM 700 N N . LEU A 1 91 ? 13.804 -3.384 -14.413 1.00 93.56 91 LEU A N 1
ATOM 701 C CA . LEU A 1 91 ? 15.014 -3.848 -13.721 1.00 93.56 91 LEU A CA 1
ATOM 702 C C . LEU A 1 91 ? 16.224 -4.030 -14.659 1.00 93.56 91 LEU A C 1
ATOM 704 O O . LEU A 1 91 ? 17.107 -4.846 -14.386 1.00 93.56 91 LEU A O 1
ATOM 708 N N . ASP A 1 92 ? 16.274 -3.270 -15.752 1.00 95.94 92 ASP A N 1
ATOM 709 C CA . ASP A 1 92 ? 17.255 -3.403 -16.832 1.00 95.94 92 ASP A CA 1
ATOM 710 C C . ASP A 1 92 ? 18.067 -2.120 -17.091 1.00 95.94 92 ASP A C 1
ATOM 712 O O . ASP A 1 92 ? 18.930 -2.104 -17.971 1.00 95.94 92 ASP A O 1
ATOM 716 N N . ASN A 1 93 ? 17.874 -1.070 -16.282 1.00 94.31 93 ASN A N 1
ATOM 717 C CA . ASN A 1 93 ? 18.451 0.269 -16.460 1.00 94.31 93 ASN A CA 1
ATOM 718 C C . ASN A 1 93 ? 17.961 1.009 -17.721 1.00 94.31 93 ASN A C 1
ATOM 720 O O . ASN A 1 93 ? 18.640 1.922 -18.197 1.00 94.31 93 ASN A O 1
ATOM 724 N N . SER A 1 94 ? 16.791 0.654 -18.259 1.00 95.56 94 SER A N 1
ATOM 725 C CA . SER A 1 94 ? 16.126 1.418 -19.328 1.00 95.56 94 SER A CA 1
ATOM 726 C C . SER A 1 94 ? 15.587 2.765 -18.843 1.00 95.56 94 SER A C 1
ATOM 728 O O . SER A 1 94 ? 15.454 3.705 -19.628 1.00 95.56 94 SER A O 1
ATOM 730 N N . PHE A 1 95 ? 15.300 2.871 -17.543 1.00 96.06 95 PHE A N 1
ATOM 731 C CA . PHE A 1 95 ? 14.779 4.072 -16.896 1.00 96.06 95 PHE A CA 1
ATOM 732 C C . PHE A 1 95 ? 13.469 4.610 -17.498 1.00 96.06 95 PHE A C 1
ATOM 734 O O . PHE A 1 95 ? 13.266 5.826 -17.583 1.00 96.06 95 PHE A O 1
ATOM 741 N N . ASP A 1 96 ? 12.553 3.723 -17.906 1.00 97.38 96 ASP A N 1
ATOM 742 C CA . ASP A 1 96 ? 11.234 4.134 -18.403 1.00 97.38 96 ASP A CA 1
ATOM 743 C C . ASP A 1 96 ? 10.321 4.629 -17.264 1.00 97.38 96 ASP A C 1
ATOM 745 O O . ASP A 1 96 ? 9.425 3.941 -16.765 1.00 97.38 96 ASP A O 1
ATOM 749 N N . ILE A 1 97 ? 10.534 5.884 -16.869 1.00 97.38 97 ILE A N 1
ATOM 750 C CA . ILE A 1 97 ? 9.785 6.543 -15.796 1.00 97.38 97 ILE A CA 1
ATOM 751 C C . ILE A 1 97 ? 8.296 6.671 -16.137 1.00 97.38 97 ILE A C 1
ATOM 753 O O . ILE A 1 97 ? 7.439 6.577 -15.256 1.00 97.38 97 ILE A O 1
ATOM 757 N N . ASN A 1 98 ? 7.949 6.855 -17.414 1.00 97.44 98 ASN A N 1
ATOM 758 C CA . ASN A 1 98 ? 6.551 6.980 -17.824 1.00 97.44 98 ASN A CA 1
ATOM 759 C C . ASN A 1 98 ? 5.800 5.661 -17.621 1.00 97.44 98 ASN A C 1
ATOM 761 O O . ASN A 1 98 ? 4.671 5.660 -17.118 1.00 97.44 98 ASN A O 1
ATOM 765 N N . LYS A 1 99 ? 6.416 4.533 -17.983 1.00 97.00 99 LYS A N 1
ATOM 766 C CA . LYS A 1 99 ? 5.896 3.203 -17.651 1.00 97.00 99 LYS A CA 1
ATOM 767 C C . LYS A 1 99 ? 5.832 3.000 -16.138 1.00 97.00 99 LYS A C 1
ATOM 769 O O . LYS A 1 99 ? 4.779 2.600 -15.638 1.00 97.00 99 LYS A O 1
ATOM 774 N N . GLY A 1 100 ? 6.889 3.360 -15.409 1.00 97.56 100 GLY A N 1
ATOM 775 C CA . GLY A 1 100 ? 6.950 3.266 -13.949 1.00 97.56 100 GLY A CA 1
ATOM 776 C C . GLY A 1 100 ? 5.804 4.003 -13.243 1.00 97.56 100 GLY A C 1
ATOM 777 O O . GLY A 1 100 ? 5.130 3.430 -12.386 1.00 97.56 100 GLY A O 1
ATOM 778 N N . LEU A 1 101 ? 5.497 5.238 -13.655 1.00 97.81 101 LEU A N 1
ATOM 779 C CA . LEU A 1 101 ? 4.380 6.031 -13.120 1.00 97.81 101 LEU A CA 1
ATOM 780 C C . LEU A 1 101 ? 3.011 5.395 -13.397 1.00 97.81 101 LEU A C 1
ATOM 782 O O . LEU A 1 101 ? 2.138 5.407 -12.522 1.00 97.81 101 LEU A O 1
ATOM 786 N N . ARG A 1 102 ? 2.804 4.826 -14.593 1.00 97.50 102 ARG A N 1
ATOM 787 C CA . ARG A 1 102 ? 1.552 4.123 -14.928 1.00 97.50 102 ARG A CA 1
ATOM 788 C C . ARG A 1 1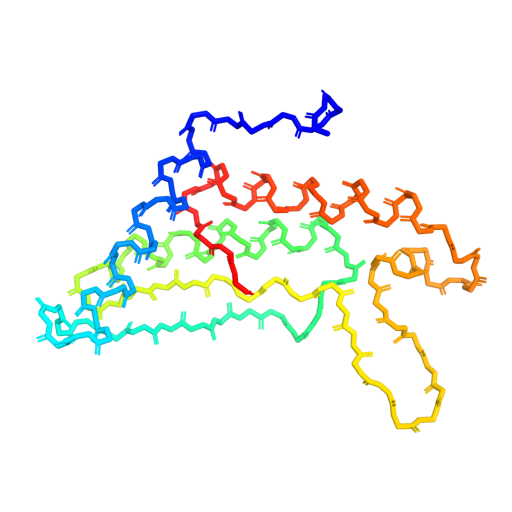02 ? 1.376 2.871 -14.079 1.00 97.50 102 ARG A C 1
ATOM 790 O O . ARG A 1 102 ? 0.306 2.684 -13.500 1.00 97.50 102 ARG A O 1
ATOM 797 N N . LEU A 1 103 ? 2.425 2.059 -13.950 1.00 97.50 103 LEU A N 1
ATOM 798 C CA . LEU A 1 103 ? 2.413 0.848 -13.125 1.00 97.50 103 LEU A CA 1
ATOM 799 C C . LEU A 1 103 ? 2.169 1.178 -11.650 1.00 97.50 103 LEU A C 1
ATOM 801 O O . LEU A 1 103 ? 1.253 0.622 -11.047 1.00 97.50 103 LEU A O 1
ATOM 805 N N . ALA A 1 104 ? 2.907 2.140 -11.092 1.00 97.75 104 ALA A N 1
ATOM 806 C CA . ALA A 1 104 ? 2.732 2.586 -9.711 1.00 97.75 104 ALA A CA 1
ATOM 807 C C . ALA A 1 104 ? 1.294 3.054 -9.441 1.00 97.75 104 ALA A C 1
ATOM 809 O O . ALA A 1 104 ? 0.672 2.680 -8.441 1.00 97.75 104 ALA A O 1
ATOM 810 N N . ARG A 1 105 ? 0.714 3.829 -10.366 1.00 98.00 105 ARG A N 1
ATOM 811 C CA . ARG A 1 105 ? -0.670 4.291 -10.238 1.00 98.00 105 ARG A CA 1
ATOM 812 C C . ARG A 1 105 ? -1.689 3.156 -10.356 1.00 98.00 105 ARG A C 1
ATOM 814 O O . ARG A 1 105 ? -2.681 3.185 -9.629 1.00 98.00 105 ARG A O 1
ATOM 821 N N . ASN A 1 106 ? -1.454 2.172 -11.221 1.00 97.81 106 ASN A N 1
ATOM 822 C CA . ASN A 1 106 ? -2.299 0.981 -11.325 1.00 97.81 106 ASN A CA 1
ATOM 823 C C . ASN A 1 106 ? -2.280 0.161 -10.032 1.00 97.81 106 ASN A C 1
ATOM 825 O O . ASN A 1 106 ? -3.351 -0.194 -9.546 1.00 97.81 106 ASN A O 1
ATOM 829 N N . VAL A 1 107 ? -1.105 -0.048 -9.426 1.00 98.44 107 VAL A N 1
ATOM 830 C CA . VAL A 1 107 ? -0.983 -0.727 -8.123 1.00 98.44 107 VAL A CA 1
ATOM 831 C C . VAL A 1 107 ? -1.780 0.018 -7.055 1.00 98.44 107 VAL A C 1
ATOM 833 O O . VAL A 1 107 ? -2.641 -0.575 -6.413 1.00 98.44 107 VAL A O 1
ATOM 836 N N . LEU A 1 108 ? -1.577 1.333 -6.907 1.00 98.44 108 LEU A N 1
ATOM 837 C CA . LEU A 1 108 ? -2.333 2.127 -5.930 1.00 98.44 108 LEU A CA 1
ATOM 838 C C . LEU A 1 108 ? -3.843 2.065 -6.177 1.00 98.44 108 LEU A C 1
ATOM 840 O O . LEU A 1 108 ? -4.619 1.990 -5.225 1.00 98.44 108 LEU A O 1
ATOM 844 N N . SER A 1 109 ? -4.276 2.112 -7.438 1.00 98.19 109 SER A N 1
ATOM 845 C CA . SER A 1 109 ? -5.695 2.016 -7.773 1.00 98.19 109 SER A CA 1
ATOM 846 C C . SER A 1 109 ? -6.265 0.642 -7.421 1.00 98.19 109 SER A C 1
ATOM 848 O O . SER A 1 109 ? -7.362 0.584 -6.874 1.00 98.19 109 SER A O 1
ATOM 850 N N . ALA A 1 110 ? -5.545 -0.442 -7.718 1.00 98.31 110 ALA A N 1
ATOM 851 C CA . ALA A 1 110 ? -5.960 -1.806 -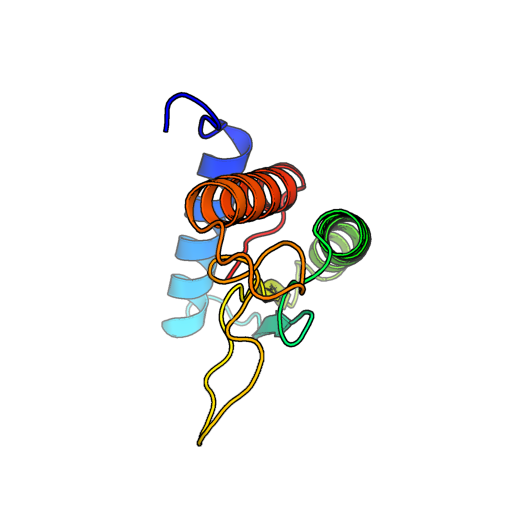7.401 1.00 98.31 110 ALA A CA 1
ATOM 852 C C . ALA A 1 110 ? -6.073 -2.011 -5.884 1.00 98.31 110 ALA A C 1
ATOM 854 O O . ALA A 1 110 ? -7.145 -2.365 -5.403 1.00 98.31 110 ALA A O 1
ATOM 855 N N . VAL A 1 111 ? -5.025 -1.662 -5.130 1.00 98.62 111 VAL A N 1
ATOM 856 C CA . VAL A 1 111 ? -4.990 -1.757 -3.659 1.00 98.62 111 VAL A CA 1
ATOM 857 C C . VAL A 1 111 ? -6.170 -1.015 -3.022 1.00 98.62 111 VAL A C 1
ATOM 859 O O . VAL A 1 111 ? -6.930 -1.595 -2.251 1.00 98.62 111 VAL A O 1
ATOM 862 N N . ASN A 1 112 ? -6.407 0.243 -3.411 1.00 98.56 112 ASN A N 1
ATOM 863 C CA . ASN A 1 112 ? -7.524 1.015 -2.859 1.00 98.56 112 ASN A CA 1
ATOM 864 C C . ASN A 1 112 ? -8.902 0.486 -3.297 1.00 98.56 112 ASN A C 1
ATOM 866 O O . ASN A 1 112 ? -9.880 0.657 -2.573 1.00 98.56 112 ASN A O 1
ATOM 870 N N . ASN A 1 113 ? -9.016 -0.140 -4.472 1.00 98.38 113 ASN A N 1
ATOM 871 C CA . ASN A 1 113 ? -10.268 -0.761 -4.912 1.00 98.38 113 ASN A CA 1
ATOM 872 C C . ASN A 1 113 ? -10.588 -2.060 -4.159 1.00 98.38 113 ASN A C 1
ATOM 874 O O . ASN A 1 113 ? -11.759 -2.424 -4.104 1.00 98.38 113 ASN A O 1
ATOM 878 N N . LEU A 1 114 ? -9.592 -2.697 -3.533 1.00 98.31 114 LEU A N 1
ATOM 879 C CA . LEU A 1 114 ? -9.770 -3.834 -2.622 1.00 98.31 114 LEU A CA 1
ATOM 880 C C . LEU A 1 114 ? -10.215 -3.416 -1.207 1.00 98.31 114 LEU A C 1
ATOM 882 O O . LEU A 1 114 ? -10.350 -4.264 -0.335 1.00 98.31 114 LEU A O 1
ATOM 886 N N . GLY A 1 115 ? -10.426 -2.121 -0.942 1.00 98.06 115 GLY A N 1
ATOM 887 C CA . GLY A 1 115 ? -10.784 -1.645 0.401 1.00 98.06 115 GLY A CA 1
ATOM 888 C C . GLY A 1 115 ? -9.586 -1.365 1.317 1.00 98.06 115 GLY A C 1
ATOM 889 O O . GLY A 1 115 ? -9.775 -0.973 2.469 1.00 98.06 115 GLY A O 1
ATOM 890 N N . LEU A 1 116 ? -8.360 -1.538 0.818 1.00 98.69 116 LEU A N 1
ATOM 891 C CA . LEU A 1 116 ? -7.126 -1.422 1.590 1.00 98.69 116 LEU A CA 1
ATOM 892 C C . LEU A 1 116 ? -6.466 -0.050 1.354 1.00 98.69 116 LEU A C 1
ATOM 894 O O . LEU A 1 116 ? -6.161 0.285 0.207 1.00 98.69 116 LEU A O 1
ATOM 898 N N . PRO A 1 117 ? -6.231 0.773 2.391 1.00 98.62 117 PRO A N 1
ATOM 899 C CA . PRO A 1 117 ? -5.467 2.003 2.231 1.00 98.62 117 PRO A CA 1
ATOM 900 C C . PRO A 1 117 ? -3.982 1.710 2.005 1.00 98.62 117 PRO A C 1
ATOM 902 O O . PRO A 1 117 ? -3.437 0.741 2.531 1.00 98.62 117 PRO A O 1
ATOM 905 N N . ALA A 1 118 ? -3.330 2.591 1.247 1.00 98.31 118 ALA A N 1
ATOM 906 C CA . ALA A 1 118 ? -1.906 2.527 0.933 1.00 98.31 118 ALA A CA 1
ATOM 907 C C . ALA A 1 118 ? -1.153 3.730 1.521 1.00 98.31 118 ALA A C 1
ATOM 909 O O . ALA A 1 118 ? -1.666 4.855 1.464 1.00 98.31 118 ALA A O 1
ATOM 910 N N . GLY A 1 119 ? 0.054 3.487 2.039 1.00 92.50 119 GLY A N 1
ATOM 911 C CA . GLY A 1 119 ? 0.942 4.473 2.661 1.00 92.50 119 GLY A CA 1
ATOM 912 C C . GLY A 1 119 ? 2.415 4.243 2.364 1.00 92.50 119 GLY A C 1
ATOM 913 O O . GLY A 1 119 ? 2.804 3.099 2.025 1.00 92.50 119 GLY A O 1
#

Radius of gyration: 15.48 Å; chains: 1; bounding box: 42×24×40 Å